Protein AF-A0A9C8FWN7-F1 (afdb_monomer)

Foldseek 3Di:
DDPPPPCPVVDDDWLQCLLVVLVCQLVDLVNLLVVCCVPVVPDDPVCSVVS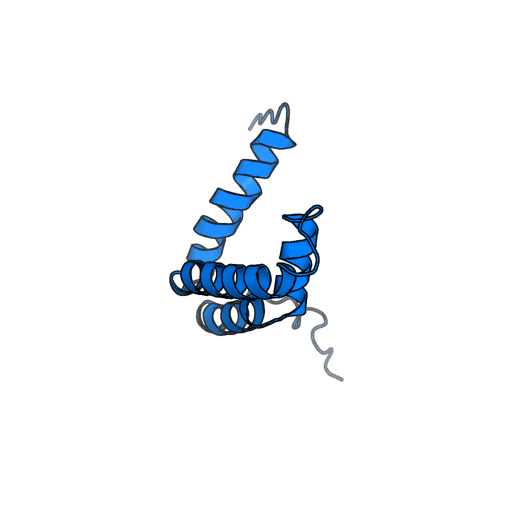SVVSSVVSCVVSVPRRGPVSCCVPPVVPPPVVVCCVPPPDDPDDDD

Radius of gyration: 17.79 Å; Cα contacts (8 Å, |Δi|>4): 50; chains: 1; bounding box: 52×38×41 Å

Solvent-accessible surface area (backbone atoms only — not comparable to full-atom values): 5871 Å² total; per-residue (Å²): 133,82,78,74,64,89,57,66,87,73,55,83,81,50,43,85,49,41,47,59,54,53,52,50,53,49,65,34,62,66,52,41,52,47,51,43,52,70,77,42,75,82,62,57,80,85,52,46,68,59,51,40,54,50,49,33,50,53,45,44,60,63,50,70,78,36,65,36,54,66,50,41,46,51,64,46,43,43,66,58,44,47,49,50,44,45,74,73,71,53,86,78,86,81,85,89,129

Nearest PDB structures (foldseek):
  5n5e-assembly1_e  TM=3.889E-01  e=2.883E+00  Pyrococcus furiosus COM1

pLDDT: mean 78.12, std 9.48, range [46.66, 88.19]

Structure (mmCIF, N/CA/C/O backbone):
data_AF-A0A9C8FWN7-F1
#
_entry.id   AF-A0A9C8FWN7-F1
#
loop_
_atom_site.group_PDB
_atom_site.id
_atom_site.type_symbol
_atom_site.label_atom_id
_atom_site.label_alt_id
_atom_site.label_comp_id
_atom_site.label_asym_id
_atom_site.label_entity_id
_atom_site.label_seq_id
_atom_site.pdbx_PDB_ins_code
_atom_site.Cartn_x
_atom_site.Cartn_y
_atom_site.Cartn_z
_atom_site.occupancy
_atom_site.B_iso_or_equiv
_atom_site.auth_seq_id
_atom_site.auth_comp_id
_atom_site.auth_asym_id
_atom_site.auth_atom_id
_atom_site.pdbx_PDB_model_num
ATOM 1 N N . MET A 1 1 ? -37.942 15.263 -3.082 1.00 46.66 1 MET A N 1
ATOM 2 C CA . MET A 1 1 ? -36.833 15.015 -4.018 1.00 46.66 1 MET A CA 1
ATOM 3 C C . MET A 1 1 ? -35.609 14.940 -3.134 1.00 46.66 1 MET A C 1
ATOM 5 O O . MET A 1 1 ? -35.175 15.970 -2.638 1.00 46.66 1 MET A O 1
ATOM 9 N N . GLU A 1 2 ? -35.240 13.721 -2.742 1.00 56.59 2 GLU A N 1
ATOM 10 C CA . GLU A 1 2 ? -34.136 13.483 -1.812 1.00 56.59 2 GLU A CA 1
ATOM 11 C C . GLU A 1 2 ? -32.843 13.959 -2.470 1.00 56.59 2 GLU A C 1
ATOM 13 O O . GLU A 1 2 ? -32.524 13.566 -3.592 1.00 56.59 2 GLU A O 1
ATOM 18 N N . THR A 1 3 ? -32.140 14.861 -1.796 1.00 59.22 3 THR A N 1
ATOM 19 C CA . THR A 1 3 ? -30.739 15.150 -2.073 1.00 59.22 3 THR A CA 1
ATOM 20 C C . THR A 1 3 ? -29.983 13.871 -1.744 1.00 59.22 3 THR A C 1
ATOM 22 O O . THR A 1 3 ? -29.727 13.606 -0.571 1.00 59.22 3 THR A O 1
ATOM 25 N N . ALA A 1 4 ? -29.722 13.032 -2.748 1.00 62.53 4 ALA A N 1
ATOM 26 C CA . ALA A 1 4 ? -28.730 11.978 -2.603 1.00 62.53 4 ALA A CA 1
ATOM 27 C C . ALA A 1 4 ? -27.458 12.654 -2.078 1.00 62.53 4 ALA A C 1
ATOM 29 O O . ALA A 1 4 ? -27.006 13.650 -2.645 1.00 62.53 4 ALA A O 1
ATOM 30 N N . ASP A 1 5 ? -27.003 12.204 -0.917 1.00 71.31 5 ASP A N 1
ATOM 31 C CA . ASP A 1 5 ? -25.895 12.791 -0.185 1.00 71.31 5 ASP A CA 1
ATOM 32 C C . ASP A 1 5 ? -24.634 12.682 -1.056 1.00 71.31 5 ASP A C 1
ATOM 34 O O . ASP A 1 5 ? -24.091 11.598 -1.243 1.00 71.31 5 ASP A O 1
ATOM 38 N N . ASP A 1 6 ? -24.194 13.801 -1.642 1.00 74.50 6 ASP A N 1
ATOM 39 C CA . ASP A 1 6 ? -23.048 13.885 -2.575 1.00 74.50 6 ASP A CA 1
ATOM 40 C C . ASP A 1 6 ? -21.741 13.338 -1.952 1.00 74.50 6 ASP A C 1
ATOM 42 O O . ASP A 1 6 ? -20.757 13.070 -2.637 1.00 74.50 6 ASP A O 1
ATOM 46 N N . PHE A 1 7 ? -21.736 13.149 -0.629 1.00 75.00 7 PHE A N 1
ATOM 47 C CA . PHE A 1 7 ? -20.604 12.690 0.163 1.00 75.00 7 PHE A CA 1
ATOM 48 C C . PHE A 1 7 ? -20.675 11.209 0.551 1.00 75.00 7 PHE A C 1
ATOM 50 O O . PHE A 1 7 ? -19.724 10.700 1.152 1.00 75.00 7 PHE A O 1
ATOM 57 N N . GLU A 1 8 ? -21.737 10.492 0.178 1.00 76.62 8 GLU A N 1
ATOM 58 C CA . GLU A 1 8 ? -21.911 9.081 0.534 1.00 76.62 8 GLU A CA 1
ATOM 59 C C . GLU A 1 8 ? -20.792 8.201 -0.060 1.00 76.62 8 GLU A C 1
ATOM 61 O O . GLU A 1 8 ? -20.363 7.227 0.565 1.00 76.62 8 GLU A O 1
ATOM 66 N N . ASP A 1 9 ? -20.246 8.600 -1.216 1.00 75.75 9 ASP A N 1
ATOM 67 C CA . ASP A 1 9 ? -19.156 7.910 -1.922 1.00 75.75 9 ASP A CA 1
ATOM 68 C C . ASP A 1 9 ? -17.778 8.089 -1.250 1.00 75.75 9 ASP A C 1
ATOM 70 O O . ASP A 1 9 ? -16.900 7.236 -1.378 1.00 75.75 9 ASP A O 1
ATOM 74 N N . ILE A 1 10 ? -17.578 9.164 -0.473 1.00 79.12 10 ILE A N 1
ATOM 75 C CA . ILE A 1 10 ? -16.316 9.432 0.248 1.00 79.12 10 ILE A CA 1
ATOM 76 C C . ILE A 1 10 ? -16.392 9.106 1.741 1.00 79.12 10 ILE A C 1
ATOM 78 O O . ILE A 1 10 ? -15.559 9.570 2.530 1.00 79.12 10 ILE A O 1
ATOM 82 N N . ARG A 1 11 ? -17.392 8.326 2.158 1.00 86.25 11 ARG A N 1
ATOM 83 C CA . ARG A 1 11 ? -17.562 7.979 3.568 1.00 86.25 11 ARG A CA 1
ATOM 84 C C . ARG A 1 11 ? -16.321 7.263 4.128 1.00 86.25 11 ARG A C 1
ATOM 86 O O . ARG A 1 11 ? -15.649 6.519 3.406 1.00 86.25 11 ARG A O 1
ATOM 93 N N . PRO A 1 12 ? -16.017 7.430 5.426 1.00 84.75 12 PRO A N 1
ATOM 94 C CA . PRO A 1 12 ? -14.960 6.664 6.068 1.00 84.75 12 PRO A CA 1
ATOM 95 C C . PRO A 1 12 ? -15.224 5.163 5.943 1.00 84.75 12 PRO A C 1
ATOM 97 O O . PRO A 1 12 ? -16.331 4.696 6.217 1.00 84.75 12 PRO A O 1
ATOM 100 N N . TYR A 1 13 ? -14.194 4.412 5.557 1.00 85.06 13 TYR A N 1
ATOM 101 C CA . TYR A 1 13 ? -14.265 2.955 5.522 1.00 85.06 13 TYR A CA 1
ATOM 102 C C . TYR A 1 13 ? -14.531 2.393 6.914 1.00 85.06 13 TYR A C 1
ATOM 104 O O . TYR A 1 13 ? -13.997 2.886 7.911 1.00 85.06 13 TYR A O 1
ATOM 112 N N . ARG A 1 14 ? -15.315 1.320 6.965 1.00 8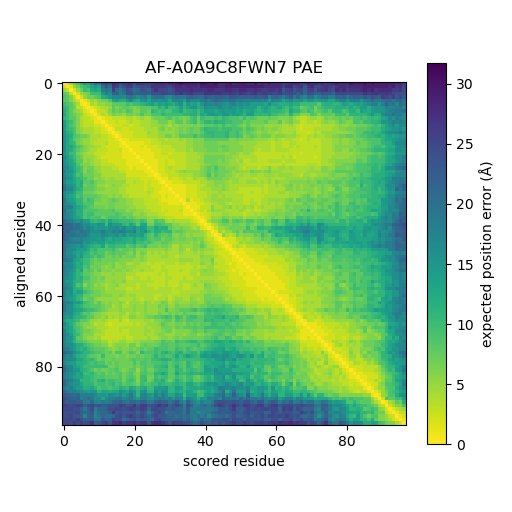8.19 14 ARG A N 1
ATOM 113 C CA . ARG A 1 14 ? -15.522 0.538 8.182 1.00 88.19 14 ARG A CA 1
ATOM 114 C C . ARG A 1 14 ? -14.581 -0.661 8.214 1.00 88.19 14 ARG A C 1
ATOM 116 O O . ARG A 1 14 ? -14.183 -1.172 7.169 1.00 88.19 14 ARG A O 1
ATOM 123 N N . ASP A 1 15 ? -14.258 -1.145 9.411 1.00 87.06 15 ASP A N 1
ATOM 124 C CA . ASP A 1 15 ? -13.346 -2.284 9.603 1.00 87.06 15 ASP A CA 1
ATOM 125 C C . ASP A 1 15 ? -13.780 -3.540 8.831 1.00 87.06 15 ASP A C 1
ATOM 127 O O . ASP A 1 15 ? -12.940 -4.258 8.288 1.00 87.06 15 ASP A O 1
ATOM 131 N N . ASP A 1 16 ? -15.088 -3.782 8.721 1.00 86.25 16 ASP A N 1
ATOM 132 C CA . ASP A 1 16 ? -15.657 -4.912 7.985 1.00 86.25 16 ASP A CA 1
ATOM 133 C C . ASP A 1 16 ? -15.449 -4.820 6.463 1.00 86.25 16 ASP A C 1
ATOM 135 O O . ASP A 1 16 ? -15.356 -5.846 5.785 1.00 86.25 16 ASP A O 1
ATOM 139 N N . GLU A 1 17 ? -15.287 -3.610 5.928 1.00 86.00 17 GLU A N 1
ATOM 140 C CA . GLU A 1 17 ? -15.068 -3.356 4.500 1.00 86.00 17 GLU A CA 1
ATOM 141 C C . GLU A 1 17 ? -13.577 -3.424 4.122 1.00 86.00 17 GLU A C 1
ATOM 143 O O . GLU A 1 17 ? -13.236 -3.741 2.977 1.00 86.00 17 GLU A O 1
ATOM 148 N N . VAL A 1 18 ? -12.667 -3.180 5.077 1.00 87.31 18 VAL A N 1
ATOM 149 C CA . VAL A 1 18 ? -11.212 -3.087 4.840 1.00 87.31 18 VAL A CA 1
ATOM 150 C C . VAL A 1 18 ? -10.670 -4.327 4.148 1.00 87.31 18 VAL A C 1
ATOM 152 O O . VAL A 1 18 ? -9.929 -4.216 3.171 1.00 87.31 18 VAL A O 1
ATOM 155 N N . TYR A 1 19 ? -11.053 -5.518 4.611 1.00 85.38 19 TYR A N 1
ATOM 156 C CA . TYR A 1 19 ? -10.572 -6.762 4.017 1.00 85.38 19 TYR A CA 1
ATOM 157 C C . TYR A 1 19 ? -10.926 -6.855 2.526 1.00 85.38 19 TYR A C 1
ATOM 159 O O . TYR A 1 19 ? -10.068 -7.179 1.704 1.00 85.38 19 TYR A O 1
ATOM 167 N N . GLN A 1 20 ? -12.169 -6.529 2.164 1.00 86.69 20 GLN A N 1
ATOM 168 C CA . GLN A 1 20 ? -12.642 -6.584 0.782 1.00 86.69 20 GLN A CA 1
ATOM 169 C C . GLN A 1 20 ? -11.963 -5.524 -0.094 1.00 86.69 20 GLN A C 1
ATOM 171 O O . GLN A 1 20 ? -11.575 -5.814 -1.230 1.00 86.69 20 GLN A O 1
ATOM 176 N N . VAL A 1 21 ? -11.778 -4.314 0.433 1.00 87.81 21 VAL A N 1
ATOM 177 C CA . VAL A 1 21 ? -11.103 -3.218 -0.274 1.00 87.81 21 VAL A CA 1
ATOM 178 C C . VAL A 1 21 ? -9.641 -3.569 -0.540 1.00 87.81 21 VAL A C 1
ATOM 180 O O . VAL A 1 21 ? -9.188 -3.498 -1.684 1.00 87.81 21 VAL A O 1
ATOM 183 N N . LEU A 1 22 ? -8.912 -4.033 0.478 1.00 86.44 22 LEU A N 1
ATOM 184 C CA . LEU A 1 22 ? -7.521 -4.466 0.331 1.00 86.44 22 LEU A CA 1
ATOM 185 C C . LEU A 1 22 ? -7.402 -5.663 -0.616 1.00 86.44 22 LEU A C 1
ATOM 187 O O . LEU A 1 22 ? -6.489 -5.695 -1.444 1.00 86.44 22 LEU A O 1
ATOM 191 N N . HIS A 1 23 ? -8.347 -6.607 -0.547 1.00 86.38 23 HIS A N 1
ATOM 192 C CA . HIS A 1 23 ? -8.425 -7.735 -1.471 1.00 86.38 23 HIS A CA 1
ATOM 193 C C . HIS A 1 23 ? -8.539 -7.275 -2.924 1.00 86.38 23 HIS A C 1
ATOM 195 O O . HIS A 1 23 ? -7.823 -7.773 -3.795 1.00 86.38 23 HIS A O 1
ATOM 201 N N . ARG A 1 24 ? -9.407 -6.295 -3.194 1.00 87.62 24 ARG A N 1
ATOM 202 C CA . ARG A 1 24 ? -9.541 -5.695 -4.523 1.00 87.62 24 ARG A CA 1
ATOM 203 C C . ARG A 1 24 ? -8.253 -4.987 -4.947 1.00 87.62 24 ARG A C 1
ATOM 205 O O . ARG A 1 24 ? -7.811 -5.198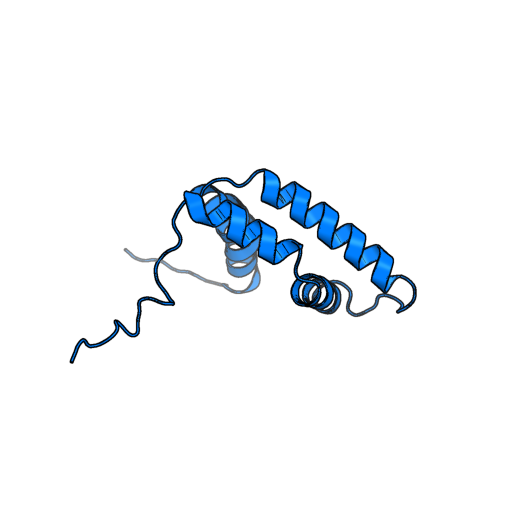 -6.070 1.00 87.62 24 ARG A O 1
ATOM 212 N N . MET A 1 25 ? -7.618 -4.228 -4.051 1.00 84.62 25 MET A N 1
ATOM 213 C CA . MET A 1 25 ? -6.402 -3.466 -4.361 1.00 84.62 25 MET A CA 1
ATOM 214 C C . MET A 1 25 ? -5.236 -4.337 -4.839 1.00 84.62 25 MET A C 1
ATOM 216 O O . MET A 1 25 ? -4.614 -4.009 -5.843 1.00 84.62 25 MET A O 1
ATOM 220 N N . TYR A 1 26 ? -4.920 -5.447 -4.160 1.00 82.06 26 TYR A N 1
ATOM 221 C CA . TYR A 1 26 ? -3.806 -6.297 -4.610 1.00 82.06 26 TYR A CA 1
ATOM 222 C C . TYR A 1 26 ? -4.180 -7.226 -5.772 1.00 82.06 26 TYR A C 1
ATOM 224 O O . TYR A 1 26 ? -3.295 -7.825 -6.387 1.00 82.06 26 TYR A O 1
ATOM 232 N N . HIS A 1 27 ? -5.473 -7.398 -6.062 1.00 85.81 27 HIS A N 1
ATOM 233 C CA . HIS A 1 27 ? -5.916 -8.158 -7.227 1.00 85.81 27 HIS A CA 1
ATOM 234 C C . HIS A 1 27 ? -5.936 -7.317 -8.505 1.00 85.81 27 HIS A C 1
ATOM 236 O O . HIS A 1 27 ? -5.884 -7.895 -9.587 1.00 85.81 27 HIS A O 1
ATOM 242 N N . ASP A 1 28 ? -5.984 -5.994 -8.373 1.00 87.50 28 ASP A N 1
ATOM 243 C CA . ASP A 1 28 ? -6.040 -5.056 -9.484 1.00 87.50 28 ASP A CA 1
ATOM 244 C C . ASP A 1 28 ? -4.690 -4.961 -10.219 1.00 87.50 28 ASP A C 1
ATOM 246 O O . ASP A 1 28 ? -3.689 -4.447 -9.708 1.00 87.50 28 ASP A O 1
ATOM 250 N N . ASP A 1 29 ? -4.669 -5.465 -11.454 1.00 84.81 29 ASP A N 1
ATOM 251 C CA . ASP A 1 29 ? -3.480 -5.495 -12.305 1.00 84.81 29 ASP A CA 1
ATOM 252 C C . ASP A 1 29 ? -2.993 -4.084 -12.688 1.00 84.81 29 ASP A C 1
ATOM 254 O O . ASP A 1 29 ? -1.793 -3.879 -12.914 1.00 84.81 29 ASP A O 1
ATOM 258 N N . TRP A 1 30 ? -3.882 -3.083 -12.717 1.00 86.31 30 TRP A N 1
ATOM 259 C CA . TRP A 1 30 ? -3.492 -1.690 -12.937 1.00 86.31 30 TRP A CA 1
ATOM 260 C C . TRP A 1 30 ? -2.652 -1.169 -11.766 1.00 86.31 30 TRP A C 1
ATOM 262 O O . TRP A 1 30 ? -1.598 -0.567 -11.978 1.00 86.31 30 TRP A O 1
ATOM 272 N N . LEU A 1 31 ? -3.050 -1.479 -10.532 1.00 85.44 31 LEU A N 1
ATOM 273 C CA . LEU A 1 31 ? -2.321 -1.085 -9.323 1.00 85.44 31 LEU A CA 1
ATOM 274 C C . LEU A 1 31 ? -0.940 -1.747 -9.270 1.00 85.44 31 LEU A C 1
ATOM 276 O O . LEU A 1 31 ? 0.071 -1.081 -9.044 1.00 85.44 31 LEU A O 1
ATOM 280 N N . ILE A 1 32 ? -0.879 -3.049 -9.551 1.00 85.12 32 ILE A N 1
ATOM 281 C CA . ILE A 1 32 ? 0.376 -3.811 -9.571 1.00 85.12 32 ILE A CA 1
ATOM 282 C C . ILE A 1 32 ? 1.327 -3.295 -10.660 1.00 85.12 32 ILE A C 1
ATOM 284 O O . ILE A 1 32 ? 2.507 -3.044 -10.392 1.00 85.12 32 ILE A O 1
ATOM 288 N N . SER A 1 33 ? 0.823 -3.080 -11.876 1.00 83.56 33 SER A N 1
ATOM 289 C CA . SER A 1 33 ? 1.631 -2.552 -12.981 1.00 83.56 33 SER A CA 1
ATOM 290 C C . SER A 1 33 ? 2.062 -1.095 -12.757 1.00 83.56 33 SER A C 1
ATOM 292 O O . SER A 1 33 ? 3.179 -0.721 -13.138 1.00 83.56 33 SER A O 1
ATOM 294 N N . GLY A 1 34 ? 1.241 -0.290 -12.079 1.00 83.56 34 GLY A N 1
ATOM 295 C CA . GLY A 1 34 ? 1.575 1.060 -11.627 1.00 83.56 34 GLY A CA 1
ATOM 296 C C . GLY A 1 34 ? 2.704 1.061 -10.597 1.00 83.56 34 GLY A C 1
ATOM 297 O O . GLY A 1 34 ? 3.719 1.729 -10.802 1.00 83.56 34 GLY A O 1
ATOM 298 N N . ILE A 1 35 ? 2.594 0.234 -9.551 1.00 82.88 35 ILE A N 1
ATOM 299 C CA . ILE A 1 35 ? 3.647 0.039 -8.538 1.00 82.88 35 ILE A CA 1
ATOM 300 C C . ILE A 1 35 ? 4.952 -0.389 -9.213 1.00 82.88 35 ILE A C 1
ATOM 302 O O . ILE A 1 35 ? 6.001 0.208 -8.962 1.00 82.88 35 ILE A O 1
ATOM 306 N N . ARG A 1 36 ? 4.905 -1.358 -10.137 1.00 81.62 36 ARG A N 1
ATOM 307 C CA . ARG A 1 36 ? 6.086 -1.747 -10.917 1.00 81.62 36 ARG A CA 1
ATOM 308 C C . ARG A 1 36 ? 6.686 -0.554 -11.655 1.00 81.62 36 ARG A C 1
ATOM 310 O O . ARG A 1 36 ? 7.895 -0.374 -11.632 1.00 81.62 36 ARG A O 1
ATOM 317 N N . THR A 1 37 ? 5.874 0.268 -12.305 1.00 80.50 37 THR A N 1
ATOM 318 C CA . THR A 1 37 ? 6.379 1.408 -13.086 1.00 80.50 37 THR A CA 1
ATOM 319 C C . THR A 1 37 ? 7.064 2.453 -12.198 1.00 80.50 37 THR A C 1
ATOM 321 O O . THR A 1 37 ? 8.092 3.008 -12.588 1.00 80.50 37 THR A O 1
ATOM 324 N N . VAL A 1 38 ? 6.548 2.669 -10.984 1.00 81.56 38 VAL A N 1
ATOM 325 C CA . VAL A 1 38 ? 7.123 3.600 -10.000 1.00 81.56 38 VAL A CA 1
ATOM 326 C C . VAL A 1 38 ? 8.432 3.064 -9.409 1.00 81.56 38 VAL A C 1
ATOM 328 O O . VAL A 1 38 ? 9.435 3.777 -9.395 1.00 81.56 38 VAL A O 1
ATOM 331 N N . PHE A 1 39 ? 8.455 1.810 -8.949 1.00 77.31 39 PHE A N 1
ATOM 332 C CA . PHE A 1 39 ? 9.623 1.236 -8.267 1.00 77.31 39 PHE A CA 1
ATOM 333 C C . PHE A 1 39 ? 10.694 0.703 -9.227 1.00 77.31 39 PHE A C 1
ATOM 335 O O . PHE A 1 39 ? 11.886 0.756 -8.935 1.00 77.31 39 PHE A O 1
ATOM 342 N N . LEU A 1 40 ? 10.286 0.176 -10.380 1.00 73.56 40 LEU A N 1
ATOM 343 C CA . LEU A 1 40 ? 11.115 -0.624 -11.285 1.00 73.56 40 LEU A CA 1
ATOM 344 C C . LEU A 1 40 ? 11.221 0.044 -12.665 1.00 73.56 40 LEU A C 1
ATOM 346 O O . LEU A 1 40 ? 11.206 -0.624 -13.698 1.00 73.56 40 LEU A O 1
ATOM 350 N N . ARG A 1 41 ? 11.420 1.373 -12.682 1.00 70.50 41 ARG A N 1
ATOM 351 C CA . ARG A 1 41 ? 11.583 2.215 -13.891 1.00 70.50 41 ARG A CA 1
ATOM 352 C C . ARG A 1 41 ? 12.641 1.700 -14.888 1.00 70.50 41 ARG A C 1
ATOM 354 O O . ARG A 1 41 ? 12.628 2.093 -16.050 1.00 70.50 41 ARG A O 1
ATOM 361 N N . ARG A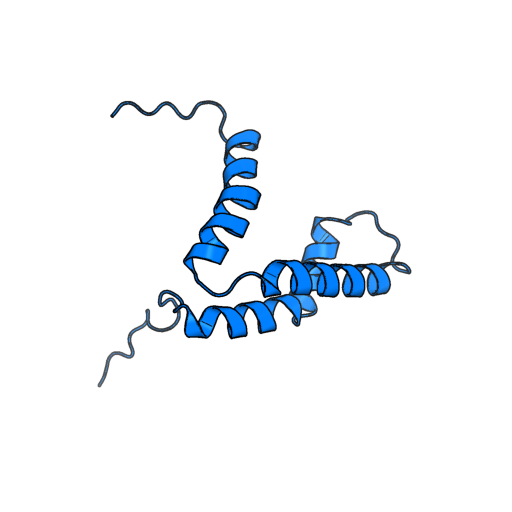 1 42 ? 13.564 0.836 -14.447 1.00 75.44 42 ARG A N 1
ATOM 362 C CA . ARG A 1 42 ? 14.669 0.274 -15.245 1.00 75.44 42 ARG A CA 1
ATOM 363 C C . ARG A 1 42 ? 14.567 -1.230 -15.520 1.00 75.44 42 ARG A C 1
ATOM 365 O O . ARG A 1 42 ? 15.516 -1.795 -16.057 1.00 75.44 42 ARG A O 1
ATOM 372 N N . VAL A 1 43 ? 13.476 -1.894 -15.131 1.00 72.38 43 VAL A N 1
ATOM 373 C CA . VAL A 1 43 ? 13.382 -3.353 -15.274 1.00 72.38 43 VAL A CA 1
ATOM 374 C C . VAL A 1 43 ? 13.095 -3.765 -16.716 1.00 72.38 43 VAL A C 1
ATOM 376 O O . VAL A 1 43 ? 12.217 -3.189 -17.361 1.00 72.38 43 VAL A O 1
ATOM 379 N N . PRO A 1 44 ? 13.803 -4.785 -17.231 1.00 77.44 44 PRO A N 1
ATOM 380 C CA . PRO A 1 44 ? 13.552 -5.312 -18.561 1.00 77.44 44 PRO A CA 1
ATOM 381 C C . PRO A 1 44 ? 12.126 -5.846 -18.725 1.00 77.44 44 PRO A C 1
ATOM 383 O O . PRO A 1 44 ? 11.599 -6.546 -17.861 1.00 77.44 44 PRO A O 1
ATOM 386 N N . ARG A 1 45 ? 11.529 -5.604 -19.896 1.00 77.56 45 ARG A N 1
ATOM 387 C CA . ARG A 1 45 ? 10.142 -5.985 -20.219 1.00 77.56 45 ARG A CA 1
ATOM 388 C C . ARG A 1 45 ? 9.862 -7.491 -20.094 1.00 77.56 45 ARG A C 1
ATOM 390 O O . ARG A 1 45 ? 8.725 -7.875 -19.859 1.00 77.56 45 ARG A O 1
ATOM 397 N N . PHE A 1 46 ? 10.890 -8.335 -20.201 1.00 82.69 46 PHE A N 1
ATOM 398 C CA . PHE A 1 46 ? 10.768 -9.789 -20.046 1.00 82.69 46 PHE A CA 1
ATOM 399 C C . PHE A 1 46 ? 10.588 -10.239 -18.585 1.00 82.69 46 PHE A C 1
ATOM 401 O O . PHE A 1 46 ? 9.957 -11.259 -18.331 1.00 82.69 46 PHE A O 1
ATOM 408 N N . LEU A 1 47 ? 11.101 -9.471 -17.618 1.00 82.44 47 LEU A N 1
ATOM 409 C CA . LEU A 1 47 ? 10.946 -9.738 -16.180 1.00 82.44 47 LEU A CA 1
ATOM 410 C C . LEU A 1 47 ? 9.640 -9.164 -15.618 1.00 82.44 47 LEU A C 1
ATOM 412 O O . LEU A 1 47 ? 9.221 -9.525 -14.521 1.00 82.44 47 LEU A O 1
ATOM 416 N N . ALA A 1 48 ? 8.983 -8.293 -16.380 1.00 80.62 48 ALA A N 1
ATOM 417 C CA . ALA A 1 48 ? 7.765 -7.589 -16.013 1.00 80.62 48 ALA A CA 1
ATOM 418 C C . ALA A 1 48 ? 6.657 -8.498 -15.416 1.00 80.62 48 ALA A C 1
ATOM 420 O O . ALA A 1 48 ? 6.219 -8.202 -14.303 1.00 80.62 48 ALA A O 1
ATOM 421 N N . PRO A 1 49 ? 6.258 -9.632 -16.035 1.00 83.75 49 PRO A N 1
ATOM 422 C CA . PRO A 1 49 ? 5.218 -10.501 -15.467 1.00 83.75 49 PRO A CA 1
ATOM 423 C C . PRO A 1 49 ? 5.659 -11.242 -14.194 1.00 83.75 49 PRO A C 1
ATOM 425 O O . PRO A 1 49 ? 4.826 -11.584 -13.352 1.00 83.75 49 PRO A O 1
ATOM 428 N N . LEU A 1 50 ? 6.962 -11.495 -14.028 1.00 86.81 50 LEU A N 1
ATOM 429 C CA . LEU A 1 50 ? 7.493 -12.128 -12.821 1.00 86.81 50 LEU A CA 1
ATOM 430 C C . LEU A 1 50 ? 7.434 -11.159 -11.637 1.00 86.81 50 LEU A C 1
ATOM 432 O O . LEU A 1 50 ? 6.984 -11.532 -10.554 1.00 86.81 50 LEU A O 1
ATOM 436 N N . PHE A 1 51 ? 7.825 -9.903 -11.864 1.00 83.75 51 PHE A N 1
ATOM 437 C CA . PHE A 1 51 ? 7.713 -8.852 -10.857 1.00 83.75 51 PHE A CA 1
ATOM 438 C C . PHE A 1 51 ? 6.261 -8.545 -10.500 1.00 83.75 51 PHE A C 1
ATOM 440 O O . PHE A 1 51 ? 5.981 -8.329 -9.324 1.00 83.75 51 PHE A O 1
ATOM 447 N N . ASP A 1 52 ? 5.332 -8.589 -11.458 1.00 84.25 52 ASP A N 1
ATOM 448 C CA . ASP A 1 52 ? 3.907 -8.375 -11.172 1.00 84.25 52 ASP A CA 1
ATOM 449 C C . ASP A 1 52 ? 3.379 -9.442 -10.207 1.00 84.25 52 ASP A C 1
ATOM 451 O O . ASP A 1 52 ? 2.783 -9.123 -9.177 1.00 84.25 52 ASP A O 1
ATOM 455 N N . ARG A 1 53 ? 3.680 -10.721 -10.470 1.00 87.25 53 ARG A N 1
ATOM 456 C CA . ARG A 1 53 ? 3.305 -11.823 -9.569 1.00 87.25 53 ARG A CA 1
ATOM 457 C C . ARG A 1 53 ? 3.965 -11.712 -8.200 1.00 87.25 53 ARG A C 1
ATOM 459 O O . ARG A 1 53 ? 3.308 -11.966 -7.188 1.00 87.25 53 ARG A O 1
ATOM 466 N N . LEU A 1 54 ? 5.242 -11.335 -8.158 1.00 86.94 54 LEU A N 1
ATOM 467 C CA . LEU A 1 54 ? 5.962 -11.155 -6.901 1.00 86.94 54 LEU A CA 1
ATOM 468 C C . LEU A 1 54 ? 5.353 -10.013 -6.080 1.00 86.94 54 LEU A C 1
ATOM 470 O O . LEU A 1 54 ? 5.107 -10.185 -4.890 1.00 86.94 54 LEU A O 1
ATOM 474 N N . THR A 1 55 ? 5.035 -8.893 -6.728 1.00 84.06 55 THR A N 1
ATOM 475 C CA . THR A 1 55 ? 4.399 -7.724 -6.106 1.00 84.06 55 THR A CA 1
ATOM 476 C C . THR A 1 55 ? 3.015 -8.082 -5.584 1.00 84.06 55 THR A C 1
ATOM 478 O O . THR A 1 55 ? 2.719 -7.804 -4.427 1.00 84.06 55 THR A O 1
ATOM 481 N N . LYS A 1 56 ? 2.201 -8.786 -6.378 1.00 85.69 56 LYS A N 1
ATOM 482 C CA . LYS A 1 56 ? 0.878 -9.277 -5.966 1.00 85.69 56 LYS A CA 1
ATOM 483 C C . LYS A 1 56 ? 0.962 -10.194 -4.747 1.00 85.69 56 LYS A C 1
ATOM 485 O O . LYS A 1 56 ? 0.197 -10.034 -3.800 1.00 85.69 56 LYS A O 1
ATOM 490 N N . THR A 1 57 ? 1.922 -11.117 -4.738 1.00 85.94 57 THR A N 1
ATOM 491 C CA . THR A 1 57 ? 2.124 -12.053 -3.620 1.00 85.94 57 THR A CA 1
ATOM 492 C C . THR A 1 57 ? 2.608 -11.331 -2.366 1.00 85.94 57 THR A C 1
ATOM 494 O O . THR A 1 57 ? 2.057 -11.534 -1.286 1.00 85.94 57 THR A O 1
ATOM 497 N N . TYR A 1 58 ? 3.601 -10.453 -2.505 1.00 84.50 58 TYR A N 1
ATOM 498 C CA . TYR A 1 58 ? 4.142 -9.659 -1.406 1.00 84.50 58 TYR A CA 1
ATOM 499 C C . TYR A 1 58 ? 3.075 -8.746 -0.790 1.00 84.50 58 TYR A C 1
ATOM 501 O O . TYR A 1 58 ? 2.911 -8.710 0.430 1.00 84.50 58 TYR A O 1
ATOM 509 N N . LEU A 1 59 ? 2.305 -8.057 -1.635 1.00 81.81 59 LEU A N 1
ATOM 510 C CA . LEU A 1 59 ? 1.236 -7.165 -1.208 1.00 81.81 59 LEU A CA 1
ATOM 511 C C . LEU A 1 59 ? 0.102 -7.954 -0.544 1.00 81.81 59 LEU A C 1
ATOM 513 O O . LEU A 1 59 ? -0.333 -7.588 0.542 1.00 81.81 59 LEU A O 1
ATOM 517 N N . GLY A 1 60 ? -0.292 -9.097 -1.112 1.00 83.56 60 GLY A N 1
ATOM 518 C CA . GLY A 1 60 ? -1.254 -10.007 -0.493 1.00 83.56 60 GLY A CA 1
ATOM 519 C C . GLY A 1 60 ? -0.799 -10.507 0.882 1.00 83.56 60 GLY A C 1
ATOM 520 O O . GLY A 1 60 ? -1.583 -10.489 1.825 1.00 83.56 60 GLY A O 1
ATOM 521 N N . MET A 1 61 ? 0.472 -10.890 1.047 1.00 84.31 61 MET A N 1
ATOM 522 C CA . MET A 1 61 ? 1.012 -11.312 2.348 1.00 84.31 61 MET A CA 1
ATOM 523 C C . MET A 1 61 ? 1.020 -10.174 3.376 1.00 84.31 61 MET A C 1
ATOM 525 O O . MET A 1 61 ? 0.613 -10.386 4.518 1.00 84.31 61 MET A O 1
ATOM 529 N N . LYS A 1 62 ? 1.449 -8.969 2.979 1.00 81.62 62 LYS A N 1
ATOM 530 C CA . LYS A 1 62 ? 1.522 -7.804 3.874 1.00 81.62 62 LYS A CA 1
ATOM 531 C C . LYS A 1 62 ? 0.128 -7.322 4.290 1.00 81.62 62 LYS A C 1
ATOM 533 O O . LYS A 1 62 ? -0.089 -7.027 5.461 1.00 81.62 62 LYS A O 1
ATOM 538 N N . LEU A 1 63 ? -0.818 -7.294 3.349 1.00 80.12 63 LEU A N 1
ATOM 539 C CA . LEU A 1 63 ? -2.189 -6.834 3.581 1.00 80.12 63 LEU A CA 1
ATOM 540 C C . LEU A 1 63 ? -3.072 -7.886 4.266 1.00 80.12 63 LEU A C 1
ATOM 542 O O . LEU A 1 63 ? -3.988 -7.519 4.989 1.00 80.12 63 LEU A O 1
ATOM 546 N N . LYS A 1 64 ? -2.782 -9.188 4.134 1.00 78.38 64 LYS A N 1
ATOM 547 C CA . LYS A 1 64 ? -3.530 -10.253 4.835 1.00 78.38 64 LYS A CA 1
ATOM 548 C C . LYS A 1 64 ? -3.459 -10.137 6.365 1.00 78.38 64 LYS A C 1
ATOM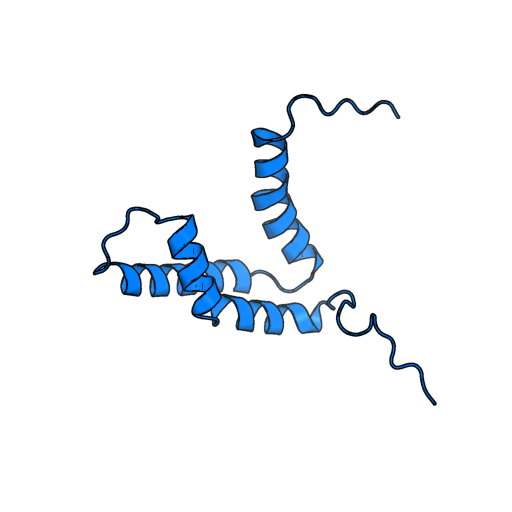 550 O O . LYS A 1 64 ? -4.333 -10.657 7.055 1.00 78.38 64 LYS A O 1
ATOM 555 N N . ASN A 1 65 ? -2.431 -9.473 6.895 1.00 79.38 65 ASN A N 1
ATOM 556 C CA . ASN A 1 65 ? -2.263 -9.230 8.331 1.00 79.38 65 ASN A CA 1
ATOM 557 C C . ASN A 1 65 ? -2.910 -7.911 8.813 1.00 79.38 65 ASN A C 1
ATOM 559 O O . ASN A 1 65 ? -2.664 -7.471 9.936 1.00 79.38 65 ASN A O 1
ATOM 563 N N . ILE A 1 66 ? -3.692 -7.253 7.954 1.00 83.06 66 ILE A N 1
ATOM 564 C CA . ILE A 1 66 ? -4.428 -6.024 8.251 1.00 83.06 66 ILE A CA 1
ATOM 565 C C . ILE A 1 66 ? -5.914 -6.374 8.244 1.00 83.06 66 ILE A C 1
ATOM 567 O O . ILE A 1 66 ? -6.432 -6.865 7.241 1.00 83.06 66 ILE A O 1
ATOM 571 N N . ARG A 1 67 ? -6.586 -6.171 9.380 1.00 81.25 67 ARG A N 1
ATOM 572 C CA . ARG A 1 67 ? -8.009 -6.512 9.546 1.00 81.25 67 ARG A CA 1
ATOM 573 C C . ARG A 1 67 ? -8.892 -5.320 9.891 1.00 81.25 67 ARG A C 1
ATOM 575 O O . ARG A 1 67 ? -10.098 -5.431 9.738 1.00 81.25 67 ARG A O 1
ATOM 582 N N . THR A 1 68 ? -8.303 -4.218 10.339 1.00 85.88 68 THR A N 1
ATOM 583 C CA . THR A 1 68 ? -9.015 -3.002 10.742 1.00 85.88 68 THR A CA 1
ATOM 584 C C . THR A 1 68 ? -8.434 -1.783 10.034 1.00 85.88 68 THR A C 1
ATOM 586 O O . THR A 1 68 ? -7.317 -1.819 9.501 1.00 85.88 68 THR A O 1
ATOM 589 N N . VAL A 1 69 ? -9.189 -0.687 10.034 1.00 85.31 69 VAL A N 1
ATOM 590 C CA . VAL A 1 69 ? -8.748 0.611 9.517 1.00 85.31 69 VAL A CA 1
ATOM 591 C C . VAL A 1 69 ? -7.554 1.119 10.328 1.00 85.31 69 VAL A C 1
ATOM 593 O O . VAL A 1 69 ? -6.583 1.588 9.738 1.00 85.31 69 VAL A O 1
ATOM 596 N N . ASP A 1 70 ? -7.572 0.957 11.656 1.00 84.25 70 ASP A N 1
ATOM 597 C CA . ASP A 1 70 ? -6.460 1.360 12.534 1.00 84.25 70 ASP A CA 1
ATOM 598 C C . ASP A 1 70 ? -5.171 0.581 12.216 1.00 84.25 70 ASP A C 1
ATOM 600 O O . ASP A 1 70 ? -4.100 1.179 12.083 1.00 84.25 70 ASP A O 1
ATOM 604 N N . ASP A 1 71 ? -5.270 -0.733 11.974 1.00 83.06 71 ASP A N 1
ATOM 605 C CA . ASP A 1 71 ? -4.128 -1.549 11.545 1.00 83.06 71 ASP A CA 1
ATOM 606 C C . ASP A 1 71 ? -3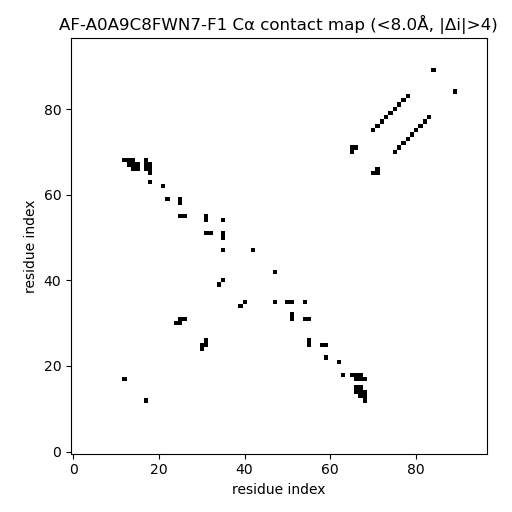.529 -1.028 10.231 1.00 83.06 71 ASP A C 1
ATOM 608 O O . ASP A 1 71 ? -2.305 -0.978 10.079 1.00 83.06 71 ASP A O 1
ATOM 612 N N . PHE A 1 72 ? -4.381 -0.644 9.275 1.00 83.06 72 PHE A N 1
ATOM 613 C CA . PHE A 1 72 ? -3.940 -0.082 8.002 1.00 83.06 72 PHE A CA 1
ATOM 614 C C . PHE A 1 72 ? -3.248 1.269 8.203 1.00 83.06 72 PHE A C 1
ATOM 616 O O . PHE A 1 72 ? -2.144 1.488 7.698 1.00 83.06 72 PHE A O 1
ATOM 623 N N . GLN A 1 73 ? -3.863 2.164 8.975 1.00 83.25 73 GLN A N 1
ATOM 624 C CA . GLN A 1 73 ? -3.335 3.498 9.242 1.00 83.25 73 GLN A CA 1
ATOM 625 C C . GLN A 1 73 ? -1.977 3.434 9.946 1.00 83.25 73 GLN A C 1
ATOM 627 O O . GLN A 1 73 ? -1.029 4.076 9.494 1.00 83.25 73 GLN A O 1
ATOM 632 N N . ARG A 1 74 ? -1.827 2.607 10.983 1.00 82.38 74 ARG A N 1
ATOM 633 C CA . ARG A 1 74 ? -0.549 2.459 11.697 1.00 82.38 74 ARG A CA 1
ATOM 634 C C . ARG A 1 74 ? 0.531 1.820 10.822 1.00 82.38 74 ARG A C 1
ATOM 636 O O . ARG A 1 74 ? 1.589 2.409 10.620 1.00 82.38 74 ARG A O 1
ATOM 643 N N . LYS A 1 75 ? 0.260 0.639 10.255 1.00 77.88 75 LYS A N 1
ATOM 644 C CA . LYS A 1 75 ? 1.288 -0.164 9.562 1.00 77.88 75 LYS A CA 1
ATOM 645 C C . LYS A 1 75 ? 1.655 0.374 8.181 1.00 77.88 75 LYS A C 1
ATOM 647 O O . LYS A 1 75 ? 2.774 0.167 7.709 1.00 77.88 75 LYS A O 1
ATOM 652 N N . VAL A 1 76 ? 0.704 0.989 7.480 1.00 75.31 76 VAL A N 1
ATOM 653 C CA . VAL A 1 76 ? 0.902 1.436 6.094 1.00 75.31 76 VAL A CA 1
ATOM 654 C C . VAL A 1 76 ? 1.120 2.938 6.044 1.00 75.31 76 VAL A C 1
ATOM 656 O O . VAL A 1 76 ? 2.136 3.378 5.506 1.00 75.31 76 VAL A O 1
ATOM 659 N N . ILE A 1 77 ? 0.211 3.728 6.618 1.00 76.06 77 ILE A N 1
ATOM 660 C CA . ILE A 1 77 ? 0.297 5.187 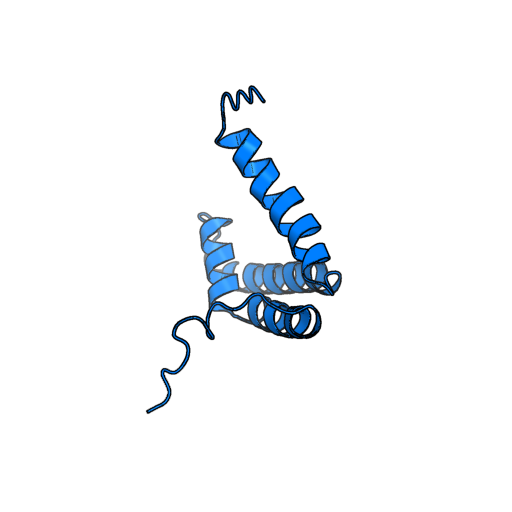6.508 1.00 76.06 77 ILE A CA 1
ATOM 661 C C . ILE A 1 77 ? 1.421 5.725 7.390 1.00 76.06 77 ILE A C 1
ATOM 663 O O . ILE A 1 77 ? 2.305 6.391 6.864 1.00 76.06 77 ILE A O 1
ATOM 667 N N . VAL A 1 78 ? 1.438 5.418 8.688 1.00 73.50 78 VAL A N 1
ATOM 668 C CA . VAL A 1 78 ? 2.430 5.994 9.612 1.00 73.50 78 VAL A CA 1
ATOM 669 C C . VAL A 1 78 ? 3.833 5.456 9.326 1.00 73.50 78 VAL A C 1
ATOM 671 O O . VAL A 1 78 ? 4.729 6.230 8.981 1.00 73.50 78 VAL A O 1
ATOM 674 N N . ASP A 1 79 ? 4.007 4.134 9.383 1.00 74.69 79 ASP A N 1
ATOM 675 C CA . ASP A 1 79 ? 5.339 3.520 9.319 1.00 74.69 79 ASP A CA 1
ATOM 676 C C . ASP A 1 79 ? 6.005 3.626 7.944 1.00 74.69 79 ASP A C 1
ATOM 678 O O . ASP A 1 79 ? 7.221 3.794 7.849 1.00 74.69 79 ASP A O 1
ATOM 682 N N . THR A 1 80 ? 5.232 3.494 6.860 1.00 71.81 80 THR A N 1
ATOM 683 C CA . THR A 1 80 ? 5.812 3.402 5.510 1.00 71.81 80 THR A CA 1
ATOM 684 C C . THR A 1 80 ? 5.779 4.739 4.772 1.00 71.81 80 THR A C 1
ATOM 686 O O . THR A 1 80 ? 6.743 5.075 4.085 1.00 71.81 80 THR A O 1
ATOM 689 N N . ILE A 1 81 ? 4.686 5.498 4.881 1.00 73.88 81 ILE A N 1
ATOM 690 C CA . ILE A 1 81 ? 4.465 6.694 4.057 1.00 73.88 81 ILE A CA 1
ATOM 691 C C . ILE A 1 81 ? 4.838 7.959 4.829 1.00 73.88 81 ILE A C 1
ATOM 693 O O . ILE A 1 81 ? 5.713 8.702 4.392 1.00 73.88 81 ILE A O 1
ATOM 697 N N . LEU A 1 82 ? 4.211 8.197 5.981 1.00 77.38 82 LEU A N 1
ATOM 698 C CA . LEU A 1 82 ? 4.350 9.433 6.744 1.00 77.38 82 LEU A CA 1
ATOM 699 C C . LEU A 1 82 ? 5.766 9.590 7.289 1.00 77.38 82 LEU A C 1
ATOM 701 O O . LEU A 1 82 ? 6.369 10.631 7.063 1.00 77.38 82 LEU A O 1
ATOM 705 N N . HIS A 1 83 ? 6.337 8.557 7.917 1.00 76.75 83 HIS A N 1
ATOM 706 C CA . HIS A 1 83 ? 7.737 8.595 8.350 1.00 76.75 83 HIS A CA 1
ATOM 707 C C . HIS A 1 83 ? 8.686 8.901 7.185 1.00 76.75 83 HIS A C 1
ATOM 709 O O . HIS A 1 83 ? 9.537 9.779 7.299 1.00 76.75 83 HIS A O 1
ATOM 715 N N . HIS A 1 84 ? 8.508 8.245 6.033 1.00 71.50 84 HIS A N 1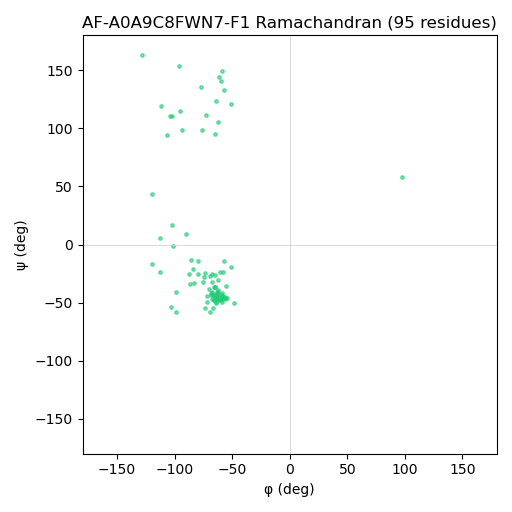
ATOM 716 C CA . HIS A 1 84 ? 9.362 8.492 4.872 1.00 71.50 84 HIS A CA 1
ATOM 717 C C . HIS A 1 84 ? 9.222 9.922 4.331 1.00 71.50 84 HIS A C 1
ATOM 719 O O . HIS A 1 84 ? 10.228 10.550 4.002 1.00 71.50 84 HIS A O 1
ATOM 725 N N . LEU A 1 85 ? 7.994 10.443 4.254 1.00 73.12 85 LEU A N 1
ATOM 726 C CA . LEU A 1 85 ? 7.702 11.799 3.786 1.00 73.12 85 LEU A CA 1
ATOM 727 C C . LEU A 1 85 ? 8.207 12.866 4.757 1.00 73.12 85 LEU A C 1
ATOM 729 O O . LEU A 1 85 ? 8.827 13.829 4.319 1.00 73.12 85 LEU A O 1
ATOM 733 N N . VAL A 1 86 ? 8.004 12.691 6.063 1.00 77.19 86 VAL A N 1
ATOM 734 C CA . VAL A 1 86 ? 8.526 13.612 7.082 1.00 77.19 86 VAL A CA 1
ATOM 735 C C . VAL A 1 86 ? 10.048 13.676 6.979 1.00 77.19 86 VAL A C 1
ATOM 737 O O . VAL A 1 86 ? 10.601 14.763 6.849 1.00 77.19 86 VAL A O 1
ATOM 740 N N . THR A 1 87 ? 10.730 12.528 6.927 1.00 72.88 87 THR A N 1
ATOM 741 C CA . THR A 1 87 ? 12.197 12.484 6.837 1.00 72.88 87 THR A CA 1
ATOM 742 C C . THR A 1 87 ? 12.744 13.044 5.520 1.00 72.88 87 THR A C 1
ATOM 744 O O . THR A 1 87 ? 13.805 13.662 5.523 1.00 72.88 87 THR A O 1
ATOM 747 N N . LYS A 1 88 ? 12.071 12.823 4.382 1.00 69.62 88 LYS A N 1
ATOM 748 C CA . LYS A 1 88 ? 12.571 13.287 3.074 1.00 69.62 88 LYS A CA 1
ATOM 749 C C . LYS A 1 88 ? 12.175 14.706 2.707 1.00 69.62 88 LYS A C 1
ATOM 751 O O . LYS A 1 88 ? 12.904 15.351 1.958 1.00 69.62 88 LYS A O 1
ATOM 756 N N . THR A 1 89 ? 10.989 15.134 3.109 1.00 66.75 89 THR A N 1
ATOM 757 C CA . THR A 1 89 ? 10.334 16.313 2.535 1.00 66.75 89 THR A CA 1
ATOM 758 C C . THR A 1 89 ? 10.231 17.446 3.545 1.00 66.75 89 THR A C 1
ATOM 760 O O . THR A 1 89 ? 10.169 18.601 3.133 1.00 66.75 89 THR A O 1
ATOM 763 N N . ILE A 1 90 ? 10.261 17.152 4.849 1.00 63.88 90 ILE A N 1
ATOM 764 C CA . ILE A 1 90 ? 10.071 18.167 5.881 1.00 63.88 90 ILE A CA 1
ATOM 765 C C . ILE A 1 90 ? 11.394 18.479 6.575 1.00 63.88 90 ILE A C 1
ATOM 767 O O . ILE A 1 90 ? 11.795 17.833 7.539 1.00 63.88 90 ILE A O 1
ATOM 771 N N . ASN A 1 91 ? 12.072 19.511 6.078 1.00 55.16 91 ASN A N 1
ATOM 772 C CA . ASN A 1 91 ? 13.217 20.108 6.750 1.00 55.16 91 ASN A CA 1
ATOM 773 C C . ASN A 1 91 ? 12.706 21.286 7.600 1.00 55.16 91 ASN A C 1
ATOM 775 O O . ASN A 1 91 ? 12.444 22.357 7.062 1.00 55.16 91 ASN A O 1
ATOM 779 N N . GLY A 1 92 ? 12.505 21.070 8.904 1.00 60.44 92 GLY A N 1
ATOM 780 C CA . GLY A 1 92 ? 12.123 22.133 9.847 1.00 60.44 92 GLY A CA 1
ATOM 781 C C . GLY A 1 92 ? 10.628 22.236 10.166 1.00 60.44 92 GLY A C 1
ATOM 782 O O . GLY A 1 92 ? 10.028 23.292 9.994 1.00 60.44 92 GLY A O 1
ATOM 783 N N . LEU A 1 93 ? 10.021 21.162 10.679 1.00 59.53 93 LEU A N 1
ATOM 784 C CA . LEU A 1 93 ? 8.755 21.281 11.412 1.00 59.53 93 LEU A CA 1
ATOM 785 C C . LEU A 1 93 ? 9.064 21.833 12.812 1.00 59.53 93 LEU A C 1
ATOM 787 O O . LEU A 1 93 ? 9.492 21.087 13.690 1.00 59.53 93 LEU A O 1
ATOM 791 N N . SER A 1 94 ? 8.891 23.143 13.000 1.00 59.78 94 SER A N 1
ATOM 792 C CA . SER A 1 94 ? 8.889 23.770 14.326 1.00 59.78 94 SER A CA 1
ATOM 793 C C . SER A 1 94 ? 7.444 23.883 14.794 1.00 59.78 94 SER A C 1
ATOM 795 O O . SER A 1 94 ? 6.642 24.569 14.162 1.00 59.78 94 SER A O 1
ATOM 797 N N . TYR A 1 95 ? 7.107 23.166 15.863 1.00 65.56 95 TYR A N 1
ATOM 798 C CA . TYR A 1 95 ? 5.812 23.253 16.529 1.00 65.56 95 TYR A CA 1
ATOM 799 C C . TYR A 1 95 ? 6.005 24.052 17.818 1.00 65.56 95 TYR A C 1
ATOM 801 O O . TYR A 1 95 ? 6.671 23.581 18.738 1.00 65.56 95 TYR A O 1
ATOM 809 N N . GLU A 1 96 ? 5.455 25.262 17.862 1.00 49.66 96 GLU A N 1
ATOM 810 C CA . GLU A 1 96 ? 5.238 25.994 19.109 1.00 49.66 96 GLU A CA 1
ATOM 811 C C . GLU A 1 96 ? 3.754 25.870 19.451 1.00 49.66 96 GLU A C 1
ATOM 813 O O . GLU A 1 96 ? 2.897 26.402 18.743 1.00 49.66 96 GLU A O 1
ATOM 818 N N . GLY A 1 97 ? 3.461 25.118 20.508 1.00 48.31 97 GLY A N 1
ATOM 819 C CA . GLY A 1 97 ? 2.131 24.946 21.079 1.00 48.31 97 GLY A CA 1
ATOM 820 C C . GLY A 1 97 ? 2.242 24.533 22.532 1.00 48.31 97 GLY A C 1
ATOM 821 O O . GLY A 1 97 ? 3.128 23.698 22.824 1.00 48.31 97 GLY A O 1
#

Mean predicted aligned error: 9.52 Å

Secondary structure (DSSP, 8-state):
-----TTGGGPPPPHHHHHHHHHHHHH-HHHHHHHHHHH-TT--TTTHHHHHHHHHHHHHHHHHT--SHHHHIIIIIIIIIIHHHHHHH-S------

Sequence (97 aa):
METADDFEDIRPYRDDEVYQVLHRMYHDDWLISGIRTVFLRRVPRFLAPLFDRLTKTYLGMKLKNIRTVDDFQRK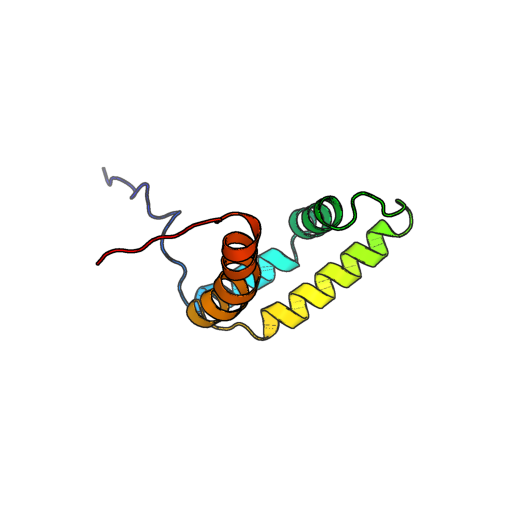VIVDTILHHLVTKTINGLSYEG